Protein AF-A0A396C287-F1 (afdb_monomer)

Organism: Bacteroides fragilis (NCBI:txid817)

Secondary structure (DSSP, 8-state):
-PPP---SSPPPTTHHHHHHHHHHHHHTT-SSSSS-----GGGGT-S-----S-HHHHHHHHHHHTT--TT-EEEES-SSS-GGG--GGGT-SEEEE-PPBTTB---

Structure (mmCIF, N/CA/C/O backbone):
data_AF-A0A396C287-F1
#
_entry.id   AF-A0A396C287-F1
#
loop_
_atom_site.group_PDB
_atom_site.id
_atom_site.type_symbol
_atom_site.label_atom_id
_atom_site.label_alt_id
_atom_site.label_comp_id
_atom_site.label_asym_id
_atom_site.label_entity_id
_atom_site.label_seq_id
_atom_site.pdbx_PDB_ins_code
_atom_site.Cartn_x
_atom_site.Cartn_y
_atom_site.Cartn_z
_atom_site.occupancy
_atom_site.B_iso_or_equiv
_atom_site.auth_seq_id
_atom_site.auth_comp_id
_atom_site.auth_asym_id
_atom_site.auth_atom_id
_atom_site.pdbx_PDB_model_num
ATOM 1 N N . MET A 1 1 ? 33.128 -10.594 24.203 1.00 58.53 1 MET A N 1
ATOM 2 C CA . MET A 1 1 ? 31.935 -11.040 23.457 1.00 58.53 1 MET A CA 1
ATOM 3 C C . MET A 1 1 ? 31.840 -10.138 22.241 1.00 58.53 1 MET A C 1
ATOM 5 O O . MET A 1 1 ? 31.695 -8.938 22.433 1.00 58.53 1 MET A O 1
ATOM 9 N N . GLU A 1 2 ? 32.062 -10.651 21.032 1.00 58.12 2 GLU A N 1
ATOM 10 C CA . GLU A 1 2 ? 31.895 -9.823 19.831 1.00 58.12 2 GLU A CA 1
ATOM 11 C C . GLU A 1 2 ? 30.409 -9.526 19.618 1.00 58.12 2 GLU A C 1
ATOM 13 O O . GLU A 1 2 ? 29.581 -10.440 19.585 1.00 58.12 2 GLU A O 1
ATOM 18 N N . LEU A 1 3 ? 30.069 -8.243 19.507 1.00 73.31 3 LEU A N 1
ATOM 19 C CA . LEU A 1 3 ? 28.712 -7.794 19.222 1.00 73.31 3 LEU A CA 1
ATOM 20 C C . LEU A 1 3 ? 28.419 -8.039 17.739 1.00 73.31 3 LEU A C 1
ATOM 22 O O . LEU A 1 3 ? 29.055 -7.449 16.868 1.00 73.31 3 LEU A O 1
ATOM 26 N N . ARG A 1 4 ? 27.447 -8.907 17.441 1.00 80.00 4 ARG A N 1
ATOM 27 C CA . ARG A 1 4 ? 26.939 -9.081 16.074 1.00 80.00 4 ARG A CA 1
ATOM 28 C C . ARG A 1 4 ? 25.934 -7.974 15.771 1.00 80.00 4 ARG A C 1
ATOM 30 O O . ARG A 1 4 ? 24.952 -7.826 16.491 1.00 80.00 4 ARG A O 1
ATOM 37 N N . ASN A 1 5 ? 26.168 -7.226 14.695 1.00 84.00 5 ASN A N 1
ATOM 38 C CA . ASN A 1 5 ? 25.244 -6.203 14.214 1.00 84.00 5 ASN A CA 1
ATOM 39 C C . ASN A 1 5 ? 24.228 -6.846 13.256 1.00 84.00 5 ASN A C 1
ATOM 41 O O . ASN A 1 5 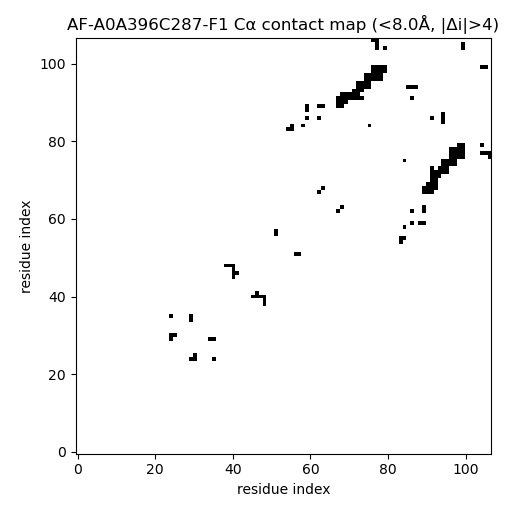? 24.535 -7.080 12.088 1.00 84.00 5 ASN A O 1
ATOM 45 N N . ILE A 1 6 ? 23.052 -7.206 13.775 1.00 84.94 6 ILE A N 1
ATOM 46 C CA . ILE A 1 6 ? 21.964 -7.811 12.997 1.00 84.94 6 ILE A CA 1
ATOM 47 C C . ILE A 1 6 ? 20.911 -6.721 12.741 1.00 84.94 6 ILE A C 1
ATOM 49 O O . ILE A 1 6 ? 20.254 -6.297 13.694 1.00 84.94 6 ILE A O 1
ATOM 53 N N . PRO A 1 7 ? 20.748 -6.236 11.495 1.00 86.94 7 PRO A N 1
ATOM 54 C CA . PRO A 1 7 ? 19.771 -5.199 11.185 1.00 86.94 7 PRO A CA 1
ATOM 55 C C . PRO A 1 7 ? 18.344 -5.757 11.210 1.00 86.94 7 PRO A C 1
ATOM 57 O O . PRO A 1 7 ? 18.112 -6.908 10.847 1.00 86.94 7 PRO A O 1
ATOM 60 N N . PHE A 1 8 ? 17.377 -4.911 11.575 1.00 89.19 8 PHE A N 1
ATOM 61 C CA . PHE A 1 8 ? 15.952 -5.263 11.567 1.00 89.19 8 PHE A CA 1
ATOM 62 C C . PHE A 1 8 ? 15.427 -5.561 10.150 1.00 89.19 8 PHE A C 1
ATOM 64 O O . PHE A 1 8 ? 14.656 -6.495 9.952 1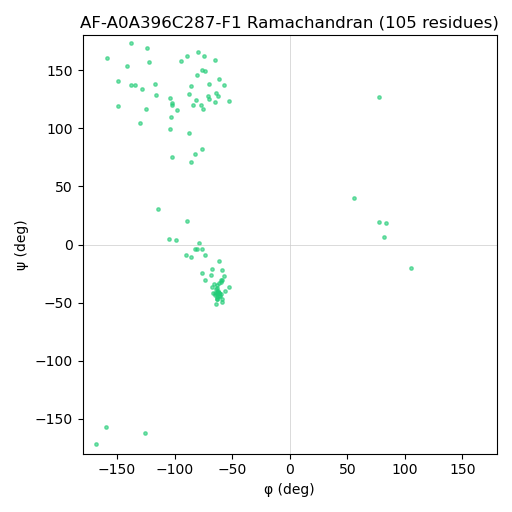.00 89.19 8 PHE A O 1
ATOM 71 N N . SER A 1 9 ? 15.889 -4.801 9.152 1.00 86.81 9 SER A N 1
ATOM 72 C CA . SER A 1 9 ? 15.584 -5.004 7.734 1.00 86.81 9 SER A CA 1
ATOM 73 C C . SER A 1 9 ? 16.875 -5.005 6.909 1.00 86.81 9 SER A C 1
ATOM 75 O O . SER A 1 9 ? 17.500 -3.970 6.680 1.00 86.81 9 SER A O 1
ATOM 77 N N . SER A 1 10 ? 17.317 -6.189 6.484 1.00 81.94 10 SER A N 1
ATOM 78 C CA . SER A 1 10 ? 18.512 -6.340 5.646 1.00 81.94 10 SER A CA 1
ATOM 79 C C . SER A 1 10 ? 18.262 -5.906 4.199 1.00 81.94 10 SER A C 1
ATOM 81 O O . SER A 1 10 ? 17.124 -5.850 3.734 1.00 81.94 10 SER A O 1
ATOM 83 N N . SER A 1 11 ? 19.340 -5.654 3.454 1.00 77.75 11 SER A N 1
ATOM 84 C CA . SER A 1 11 ? 19.258 -5.327 2.031 1.00 77.75 11 SER A CA 1
ATOM 85 C C . SER A 1 11 ? 18.629 -6.462 1.214 1.00 77.75 11 SER A C 1
ATOM 87 O O . SER A 1 11 ? 18.843 -7.650 1.465 1.00 77.75 11 SER A O 1
ATOM 89 N N . TYR A 1 12 ? 17.832 -6.084 0.216 1.00 78.19 12 TYR A N 1
ATOM 90 C CA . TYR A 1 12 ? 17.164 -7.029 -0.673 1.00 78.19 12 TYR A CA 1
ATOM 91 C C . TYR A 1 12 ? 18.176 -7.702 -1.611 1.00 78.19 12 TYR A C 1
ATOM 93 O O . TYR A 1 12 ? 18.949 -7.042 -2.307 1.00 78.19 12 TYR A O 1
ATOM 101 N N . ASN A 1 13 ? 18.162 -9.033 -1.654 1.00 81.25 13 ASN A N 1
ATOM 102 C CA . ASN A 1 13 ? 19.192 -9.852 -2.302 1.00 81.25 13 ASN A CA 1
ATOM 103 C C . ASN A 1 13 ? 19.083 -9.955 -3.838 1.00 81.25 13 ASN A C 1
ATOM 105 O O . ASN A 1 13 ? 19.902 -10.637 -4.449 1.00 81.25 13 ASN A O 1
ATOM 109 N N . ARG A 1 14 ? 18.109 -9.292 -4.482 1.00 85.94 14 ARG A N 1
ATOM 110 C CA . ARG A 1 14 ? 17.913 -9.337 -5.949 1.00 85.94 14 ARG A CA 1
ATOM 111 C C . ARG A 1 14 ? 18.139 -7.999 -6.658 1.00 85.94 14 ARG A C 1
ATOM 113 O O . ARG A 1 14 ? 17.539 -7.757 -7.703 1.00 85.94 14 ARG A O 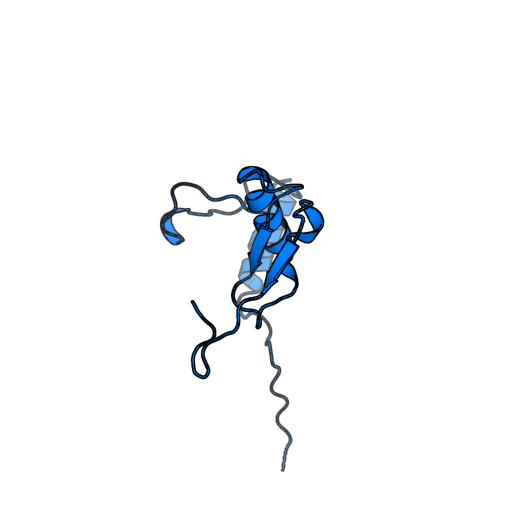1
ATOM 120 N N . MET A 1 15 ? 19.018 -7.142 -6.133 1.00 89.19 15 MET A N 1
ATOM 121 C CA . MET A 1 15 ? 19.295 -5.827 -6.737 1.00 89.19 15 MET A CA 1
ATOM 122 C C . MET A 1 15 ? 19.668 -5.878 -8.224 1.00 89.19 15 MET A C 1
ATOM 124 O O . MET A 1 15 ? 19.242 -5.007 -8.971 1.00 89.19 15 MET A O 1
ATOM 128 N N . GLY A 1 16 ? 20.410 -6.896 -8.676 1.00 91.94 16 GLY A N 1
ATOM 129 C CA . GLY A 1 16 ? 20.795 -7.009 -10.090 1.00 91.94 16 GLY A CA 1
ATOM 130 C C . GLY A 1 16 ? 19.599 -7.144 -11.041 1.00 91.94 16 GLY A C 1
ATOM 131 O O . GLY A 1 16 ? 19.557 -6.485 -12.074 1.00 91.94 16 GLY A O 1
ATOM 132 N N . ALA A 1 17 ? 18.590 -7.938 -10.666 1.00 89.69 17 ALA A N 1
ATOM 133 C CA . ALA A 1 17 ? 17.366 -8.070 -11.456 1.00 89.69 17 ALA A CA 1
ATOM 134 C C . ALA A 1 17 ? 16.564 -6.759 -11.465 1.00 89.69 17 ALA A C 1
ATOM 136 O O . ALA A 1 17 ? 16.105 -6.326 -12.516 1.00 89.69 17 ALA A O 1
ATOM 137 N N . VAL A 1 18 ? 16.467 -6.092 -10.308 1.00 88.94 18 VAL A N 1
ATOM 138 C CA . VAL A 1 18 ? 15.797 -4.788 -10.182 1.00 88.94 18 VAL A CA 1
ATOM 139 C C . VAL A 1 18 ? 16.468 -3.735 -11.070 1.00 88.94 18 VAL A C 1
ATOM 141 O O . VAL A 1 18 ? 15.783 -3.005 -11.778 1.00 88.94 18 VAL A O 1
ATOM 144 N N . ALA A 1 19 ? 17.802 -3.682 -11.085 1.00 92.44 19 ALA A N 1
ATOM 145 C CA . ALA A 1 19 ? 18.553 -2.738 -11.908 1.00 92.44 19 ALA A CA 1
ATOM 146 C C . ALA A 1 19 ? 18.321 -2.950 -13.414 1.00 92.44 19 ALA A C 1
ATOM 148 O O . ALA A 1 19 ? 18.156 -1.974 -14.144 1.00 92.44 19 ALA A O 1
ATOM 149 N N . ASN A 1 20 ? 18.261 -4.205 -13.870 1.00 92.88 20 ASN A N 1
ATOM 150 C CA . ASN A 1 20 ? 17.990 -4.520 -15.275 1.00 92.88 20 ASN A CA 1
ATOM 151 C C . ASN A 1 20 ? 16.581 -4.084 -15.703 1.00 92.88 20 ASN A C 1
ATOM 153 O O . ASN A 1 20 ? 16.428 -3.481 -16.763 1.00 92.88 20 ASN A O 1
ATOM 157 N N . GLU A 1 21 ? 15.565 -4.328 -14.872 1.00 89.06 21 GLU A N 1
ATOM 158 C CA . GLU A 1 21 ? 14.194 -3.880 -15.155 1.00 89.06 21 GLU A CA 1
ATOM 159 C C . GLU A 1 21 ? 14.092 -2.350 -15.214 1.00 89.06 21 GLU A C 1
ATOM 161 O O . GLU A 1 21 ? 13.493 -1.798 -16.138 1.00 89.06 21 GLU A O 1
ATOM 166 N N . ILE A 1 22 ? 14.749 -1.650 -14.283 1.00 90.56 22 ILE A N 1
ATOM 167 C CA . ILE A 1 22 ? 14.817 -0.182 -14.290 1.00 90.56 22 ILE A CA 1
ATOM 168 C C . ILE A 1 22 ? 15.501 0.324 -15.568 1.00 90.56 22 ILE A C 1
ATOM 170 O O . ILE A 1 22 ? 15.006 1.257 -16.200 1.00 90.56 22 ILE A O 1
ATOM 174 N N . HIS A 1 23 ? 16.617 -0.289 -15.974 1.00 92.62 23 HIS A N 1
ATOM 175 C CA . HIS A 1 23 ? 17.321 0.083 -17.201 1.00 92.62 23 HIS A CA 1
ATOM 176 C C . HIS A 1 23 ? 16.423 -0.060 -18.435 1.00 92.62 23 HIS A C 1
ATOM 178 O O . HIS A 1 23 ? 16.335 0.872 -19.235 1.00 92.62 23 HIS A O 1
ATOM 184 N N . ASN A 1 24 ? 15.714 -1.184 -18.560 1.00 90.69 24 ASN A N 1
ATOM 185 C CA . ASN A 1 24 ? 14.800 -1.433 -19.674 1.00 90.69 24 ASN A CA 1
ATOM 186 C C . ASN A 1 24 ? 13.659 -0.407 -19.722 1.00 90.69 24 ASN A C 1
ATOM 188 O O . ASN A 1 24 ? 13.342 0.098 -20.798 1.00 90.69 24 ASN A O 1
ATOM 192 N N . ALA A 1 25 ? 13.077 -0.054 -18.571 1.00 90.19 25 ALA A N 1
ATOM 193 C CA . ALA A 1 25 ? 12.026 0.960 -18.495 1.00 90.19 25 ALA A CA 1
ATOM 194 C C . ALA A 1 25 ? 12.528 2.350 -18.933 1.00 90.19 25 ALA A C 1
ATOM 196 O O . ALA A 1 25 ? 11.884 3.014 -19.749 1.00 90.19 25 ALA A O 1
ATOM 197 N N . ILE A 1 26 ? 13.711 2.761 -18.454 1.00 91.19 26 ILE A N 1
ATOM 198 C CA . ILE A 1 26 ? 14.329 4.050 -18.803 1.00 91.19 26 ILE A CA 1
ATOM 199 C C . ILE A 1 26 ? 14.668 4.105 -20.295 1.00 91.19 26 ILE A C 1
ATOM 201 O O . ILE A 1 26 ? 14.272 5.048 -20.980 1.00 91.19 26 ILE A O 1
ATOM 205 N N . MET A 1 27 ? 15.375 3.098 -20.816 1.00 93.62 27 MET A N 1
ATOM 206 C CA . MET A 1 27 ? 15.786 3.063 -22.224 1.00 93.62 27 MET A CA 1
ATOM 207 C C . MET A 1 27 ? 14.599 2.881 -23.178 1.00 93.62 27 MET A C 1
ATOM 209 O O . MET A 1 27 ? 14.658 3.336 -24.317 1.00 93.62 27 MET A O 1
ATOM 213 N N . GLY A 1 28 ? 13.510 2.267 -22.709 1.00 88.50 28 GLY A N 1
ATOM 214 C CA . GLY A 1 28 ? 12.242 2.159 -23.429 1.00 88.50 28 GLY A CA 1
ATOM 215 C C . GLY A 1 28 ? 11.401 3.442 -23.443 1.00 88.50 28 GLY A C 1
ATOM 216 O O . GLY A 1 28 ? 10.357 3.458 -24.089 1.00 88.50 28 GLY A O 1
ATOM 217 N N . GLY A 1 29 ? 11.826 4.508 -22.751 1.00 90.38 29 GLY A N 1
ATOM 218 C CA . GLY A 1 29 ? 11.132 5.801 -22.712 1.00 90.38 29 GLY A CA 1
ATOM 219 C C . GLY A 1 29 ? 9.959 5.883 -21.727 1.00 90.38 29 GLY A C 1
ATOM 220 O O . GLY A 1 29 ? 9.270 6.901 -21.687 1.00 90.38 29 GLY A O 1
ATOM 221 N N . TRP A 1 30 ? 9.738 4.855 -20.904 1.00 88.12 30 TRP A N 1
ATOM 222 C CA . TRP A 1 30 ? 8.633 4.784 -19.943 1.00 88.12 30 TRP A CA 1
ATOM 223 C C . TRP A 1 30 ? 9.121 5.094 -18.525 1.00 88.12 30 TRP A C 1
ATOM 225 O O . TRP A 1 30 ? 9.288 4.208 -17.693 1.00 88.12 30 TRP A O 1
ATOM 235 N N . ILE A 1 31 ? 9.364 6.379 -18.254 1.00 88.31 31 ILE A N 1
ATOM 236 C CA . ILE A 1 31 ? 9.826 6.863 -16.937 1.00 88.31 31 ILE A CA 1
ATOM 237 C C . ILE A 1 31 ? 8.686 7.145 -15.941 1.00 88.31 31 ILE A C 1
ATOM 239 O O . ILE A 1 31 ? 8.935 7.374 -14.759 1.00 88.31 31 ILE A O 1
ATOM 243 N N . THR A 1 32 ? 7.439 7.149 -16.412 1.00 89.12 32 THR A N 1
ATOM 244 C CA . THR A 1 32 ? 6.217 7.309 -15.607 1.00 89.12 32 THR A CA 1
ATOM 245 C C . THR A 1 32 ? 5.261 6.140 -15.882 1.00 89.12 32 THR A C 1
ATOM 247 O O . THR A 1 32 ? 5.685 5.093 -16.371 1.00 89.12 32 THR A O 1
ATOM 250 N N . THR A 1 33 ? 3.972 6.271 -15.549 1.00 87.62 33 THR A N 1
ATOM 251 C CA . THR A 1 33 ? 2.965 5.243 -15.838 1.00 87.62 33 THR A CA 1
ATOM 252 C C . THR A 1 33 ? 2.979 4.861 -17.318 1.00 87.62 33 THR A C 1
ATOM 254 O O . THR A 1 33 ? 2.809 5.706 -18.195 1.00 87.62 33 THR A O 1
ATOM 257 N N . GLY A 1 34 ? 3.160 3.574 -17.589 1.00 85.12 34 GLY A N 1
ATOM 258 C CA . GLY A 1 34 ? 3.356 3.048 -18.931 1.00 85.12 34 GLY A CA 1
ATOM 259 C C . GLY A 1 34 ? 3.245 1.532 -18.964 1.00 85.12 34 GLY A C 1
ATOM 260 O O . GLY A 1 34 ? 2.881 0.904 -17.970 1.00 85.12 34 GLY A O 1
ATOM 261 N N . ALA A 1 35 ? 3.585 0.943 -20.105 1.00 75.56 35 ALA A N 1
ATOM 262 C CA . ALA A 1 35 ? 3.667 -0.504 -20.253 1.00 75.56 35 ALA A CA 1
ATOM 263 C C . ALA A 1 35 ? 4.954 -1.022 -19.586 1.00 75.56 35 ALA A C 1
ATOM 265 O O . ALA A 1 35 ? 5.973 -1.207 -20.247 1.00 75.56 35 ALA A O 1
ATOM 266 N N . TRP A 1 36 ? 4.924 -1.207 -18.266 1.00 71.06 36 TRP A N 1
ATOM 267 C CA . TRP A 1 36 ? 6.049 -1.740 -17.498 1.00 71.06 36 TRP A CA 1
ATOM 268 C C . TRP A 1 36 ? 5.572 -2.759 -16.454 1.00 71.06 36 TRP A C 1
ATOM 270 O O . TRP A 1 36 ? 4.572 -2.547 -15.768 1.00 71.06 36 TRP A O 1
ATOM 280 N N . GLY A 1 37 ? 6.313 -3.863 -16.329 1.00 67.94 37 GLY A N 1
ATOM 281 C CA . GLY A 1 37 ? 6.039 -4.938 -15.375 1.00 67.94 37 GLY A CA 1
ATOM 282 C C . GLY A 1 37 ? 4.896 -5.874 -15.790 1.00 67.94 37 GLY A C 1
ATOM 283 O O . GLY A 1 37 ? 3.771 -5.457 -16.051 1.00 67.94 37 GLY A O 1
ATOM 284 N N . ASN A 1 38 ? 5.177 -7.178 -15.810 1.00 74.00 38 ASN A N 1
ATOM 285 C CA . ASN A 1 38 ? 4.166 -8.216 -16.015 1.00 74.00 38 ASN A CA 1
ATOM 286 C C . ASN A 1 38 ? 3.459 -8.518 -14.687 1.00 74.00 38 ASN A C 1
ATOM 288 O O . ASN A 1 38 ? 3.770 -9.499 -14.010 1.00 74.00 38 ASN A O 1
ATOM 292 N N . TRP A 1 39 ? 2.534 -7.649 -14.287 1.00 82.31 39 TRP A N 1
ATOM 293 C CA . TRP A 1 39 ? 1.719 -7.862 -13.094 1.00 82.31 39 TRP A CA 1
ATOM 294 C C . TRP A 1 39 ? 0.523 -8.752 -13.433 1.00 82.31 39 TRP A C 1
ATOM 296 O O . TRP A 1 39 ? -0.296 -8.390 -14.276 1.00 82.31 39 TRP A O 1
ATOM 306 N N . SER A 1 40 ? 0.411 -9.905 -12.771 1.00 86.31 40 SER A N 1
ATOM 307 C CA . SER A 1 40 ? -0.744 -10.793 -12.924 1.00 86.31 40 SER A CA 1
ATOM 308 C C . SER A 1 40 ? -1.699 -10.639 -11.733 1.00 86.31 40 SER A C 1
ATOM 310 O O . SER A 1 40 ? -1.287 -10.914 -10.600 1.00 86.31 40 SER A O 1
ATOM 312 N N . PRO A 1 41 ? -2.967 -10.237 -11.956 1.00 89.44 41 PRO A N 1
ATOM 313 C CA . PRO A 1 41 ? -4.010 -10.275 -10.927 1.00 89.44 41 PRO A CA 1
ATOM 314 C C . PRO A 1 41 ? -4.226 -11.681 -10.342 1.00 89.44 41 PRO A C 1
ATOM 316 O O . PRO A 1 41 ? -4.571 -11.823 -9.170 1.00 89.44 41 PRO A O 1
ATOM 319 N N . GLU A 1 42 ? -3.933 -12.729 -11.121 1.00 92.06 42 GLU A N 1
ATOM 320 C CA . GLU A 1 42 ? -4.114 -14.130 -10.720 1.00 92.06 42 GLU A CA 1
ATOM 321 C C . GLU A 1 42 ? -3.270 -14.5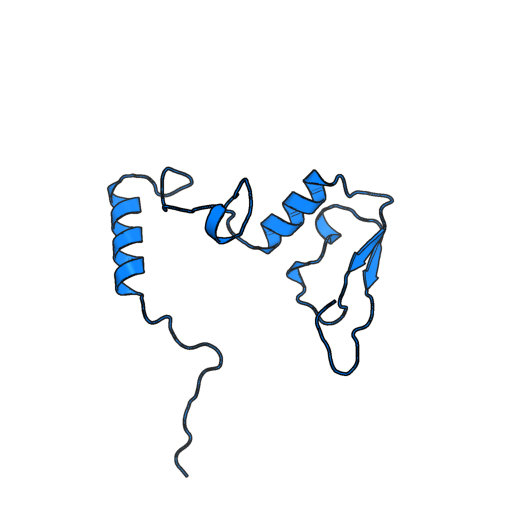03 -9.499 1.00 92.06 42 GLU A C 1
ATOM 323 O O . GLU A 1 42 ? -3.717 -15.287 -8.663 1.00 92.06 42 GLU A O 1
ATOM 328 N N . TYR A 1 43 ? -2.079 -13.905 -9.356 1.00 91.88 43 TYR A N 1
ATOM 329 C CA . TYR A 1 43 ? -1.213 -14.125 -8.194 1.00 91.88 43 TYR A CA 1
ATOM 330 C C . TYR A 1 43 ? -1.899 -13.724 -6.879 1.00 91.88 43 TYR A C 1
ATOM 332 O O . TYR A 1 43 ? -1.656 -14.332 -5.840 1.00 91.88 43 TYR A O 1
ATOM 340 N N . TRP A 1 44 ? -2.765 -12.710 -6.928 1.00 91.06 44 TRP A N 1
ATOM 341 C CA . TRP A 1 44 ? -3.510 -12.197 -5.778 1.00 91.06 44 TRP A CA 1
ATOM 342 C C . TRP A 1 44 ? -4.943 -12.727 -5.709 1.00 91.06 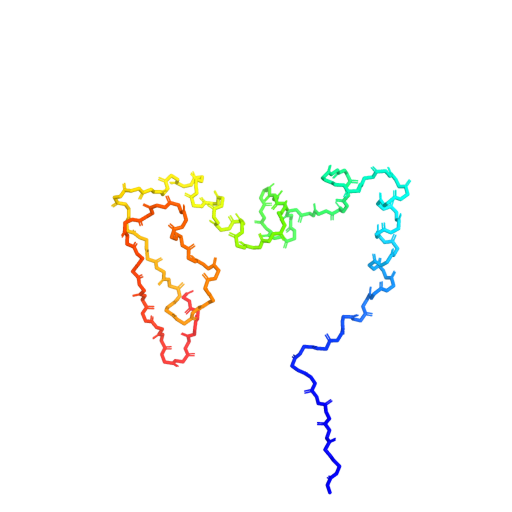44 TRP A C 1
ATOM 344 O O . TRP A 1 44 ? -5.696 -12.310 -4.832 1.00 91.06 44 TRP A O 1
ATOM 354 N N . HIS A 1 45 ? -5.322 -13.633 -6.614 1.00 95.06 45 HIS A N 1
ATOM 355 C CA . HIS A 1 45 ? -6.682 -14.152 -6.731 1.00 95.06 45 HIS A CA 1
ATOM 356 C C . HIS A 1 45 ? -7.739 -13.044 -6.922 1.00 95.06 45 HIS A C 1
ATOM 358 O O . HIS A 1 45 ? -8.824 -13.115 -6.346 1.00 95.06 45 HIS A O 1
ATOM 364 N N . THR A 1 46 ? -7.430 -12.016 -7.724 1.00 93.38 46 THR A N 1
ATOM 365 C CA . THR A 1 46 ? -8.364 -10.926 -8.059 1.00 93.38 46 THR A CA 1
ATOM 366 C C . THR A 1 46 ? -8.580 -10.795 -9.566 1.00 93.38 46 THR A C 1
ATOM 368 O O . THR A 1 46 ? -7.724 -11.169 -10.363 1.00 93.38 46 THR A O 1
ATOM 371 N N . ASP A 1 47 ? -9.712 -10.209 -9.972 1.00 94.75 47 ASP A N 1
ATOM 372 C CA . ASP A 1 47 ? -10.019 -9.972 -11.394 1.00 94.75 47 ASP A CA 1
ATOM 373 C C . ASP A 1 47 ? -9.187 -8.833 -12.000 1.00 94.75 47 ASP A C 1
ATOM 375 O O . ASP A 1 47 ? -8.918 -8.796 -13.201 1.00 94.75 47 ASP A O 1
ATOM 379 N N . LYS A 1 48 ? -8.828 -7.843 -11.174 1.00 91.56 48 LYS A N 1
ATOM 380 C CA . LYS A 1 48 ? -8.110 -6.632 -11.583 1.00 91.56 48 LYS A CA 1
ATOM 381 C C . LYS A 1 48 ? -7.093 -6.228 -10.524 1.00 91.56 48 LYS A C 1
ATOM 383 O O . LYS A 1 48 ? -7.275 -6.490 -9.334 1.00 91.56 48 LYS A O 1
ATOM 388 N N . LEU A 1 49 ? -6.048 -5.541 -10.976 1.00 91.62 49 LEU A N 1
ATOM 389 C CA . LEU A 1 49 ? -5.003 -4.965 -10.138 1.00 91.62 49 LEU A CA 1
ATOM 390 C C . LEU A 1 49 ? -4.722 -3.529 -10.593 1.00 91.62 49 LEU A C 1
ATOM 392 O O . LEU A 1 49 ? -4.629 -3.264 -11.791 1.00 91.62 49 LE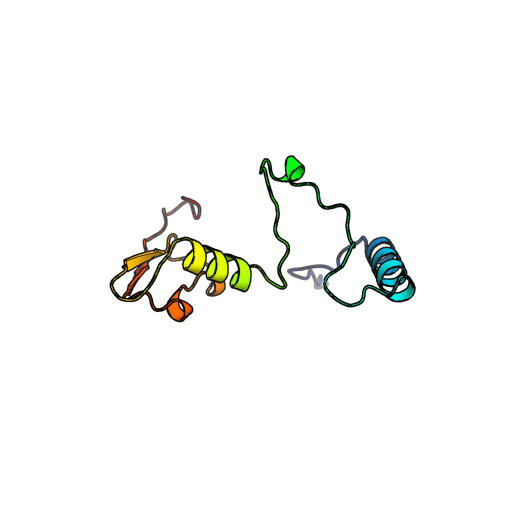U A O 1
ATOM 396 N N . VAL A 1 50 ? -4.571 -2.616 -9.633 1.00 91.19 50 VAL A N 1
ATOM 397 C CA . VAL A 1 50 ? -4.176 -1.224 -9.877 1.00 91.19 50 VAL A CA 1
ATOM 398 C C . VAL A 1 50 ? -2.936 -0.924 -9.042 1.00 91.19 50 VAL A C 1
ATOM 400 O O . VAL A 1 50 ? -2.982 -0.973 -7.815 1.00 91.19 50 VAL A O 1
ATOM 403 N N . CYS A 1 51 ? -1.820 -0.627 -9.706 1.00 91.12 51 CYS A N 1
ATOM 404 C CA . CYS A 1 51 ? -0.573 -0.260 -9.042 1.00 91.12 51 CYS A CA 1
ATOM 405 C C . CYS A 1 51 ? -0.538 1.247 -8.771 1.00 91.12 51 CYS A C 1
ATOM 407 O O . CYS A 1 51 ? -0.753 2.055 -9.674 1.00 91.12 51 CYS A O 1
ATOM 409 N N . LEU A 1 52 ? -0.237 1.613 -7.527 1.00 92.06 52 LEU A N 1
ATOM 410 C CA . LEU A 1 52 ? -0.125 2.995 -7.064 1.00 92.06 52 LEU A CA 1
ATOM 411 C C . LEU A 1 52 ? 1.248 3.226 -6.430 1.00 92.06 52 LEU A C 1
ATOM 413 O O . LEU A 1 52 ? 2.001 2.291 -6.165 1.00 92.06 52 LEU A O 1
ATOM 417 N N . ASN A 1 53 ? 1.572 4.488 -6.170 1.00 91.50 53 ASN A N 1
ATOM 418 C CA . ASN A 1 53 ? 2.847 4.899 -5.584 1.00 91.50 53 ASN A CA 1
ATOM 419 C C . ASN A 1 53 ? 3.029 4.452 -4.122 1.00 91.50 53 ASN A C 1
ATOM 421 O O . ASN A 1 53 ? 4.157 4.426 -3.634 1.00 91.50 53 ASN A O 1
ATOM 425 N N . SER A 1 54 ? 1.946 4.149 -3.400 1.00 91.56 54 SER A N 1
ATOM 426 C CA . SER A 1 54 ? 2.011 3.661 -2.022 1.00 91.56 54 SER A CA 1
ATOM 427 C C . SER A 1 54 ? 0.739 2.919 -1.605 1.00 91.56 54 SER A C 1
ATOM 429 O O . SER A 1 54 ? -0.330 3.117 -2.184 1.00 91.56 54 SER A O 1
ATOM 431 N N . ALA A 1 55 ? 0.846 2.108 -0.549 1.00 90.12 55 ALA A N 1
ATOM 432 C CA . ALA A 1 55 ? -0.308 1.462 0.074 1.00 90.12 55 ALA A CA 1
ATOM 433 C C . ALA A 1 55 ? -1.268 2.472 0.733 1.00 90.12 55 ALA A C 1
ATOM 435 O O . ALA A 1 55 ? -2.478 2.280 0.680 1.00 90.12 55 ALA A O 1
ATOM 436 N N . THR A 1 56 ? -0.751 3.571 1.295 1.00 89.19 56 THR A N 1
ATOM 437 C CA . THR A 1 56 ? -1.569 4.640 1.895 1.00 89.19 56 THR A CA 1
ATOM 438 C C . THR A 1 56 ? -2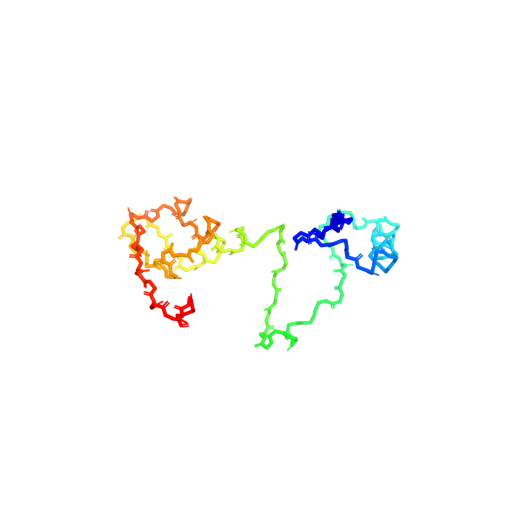.529 5.243 0.871 1.00 89.19 56 THR A C 1
ATOM 440 O O . THR A 1 56 ? -3.730 5.311 1.111 1.00 89.19 56 THR A O 1
ATOM 443 N N . THR A 1 57 ? -2.014 5.603 -0.310 1.00 89.25 57 THR A N 1
ATOM 444 C CA . THR A 1 57 ? -2.826 6.153 -1.407 1.00 89.25 57 THR A CA 1
ATOM 445 C C . THR A 1 57 ? -3.854 5.140 -1.909 1.00 89.25 57 THR A C 1
ATOM 447 O O . THR A 1 57 ? -4.969 5.519 -2.251 1.00 89.25 57 THR A O 1
ATOM 450 N N . ALA A 1 58 ? -3.518 3.845 -1.916 1.00 91.06 58 ALA A N 1
ATOM 451 C CA . ALA A 1 58 ? -4.467 2.797 -2.284 1.00 91.06 58 ALA A CA 1
ATOM 452 C C . ALA A 1 58 ? -5.658 2.724 -1.316 1.00 91.06 58 ALA A C 1
ATOM 454 O O . ALA A 1 58 ? -6.802 2.701 -1.762 1.00 91.06 58 ALA A O 1
ATOM 455 N N . ILE A 1 59 ? -5.404 2.738 -0.004 1.00 88.44 59 ILE A N 1
ATOM 456 C CA . ILE A 1 59 ? -6.455 2.707 1.029 1.00 88.44 59 ILE A CA 1
ATOM 457 C C . ILE A 1 59 ? -7.338 3.961 0.951 1.00 88.44 59 ILE A C 1
ATOM 459 O O . ILE A 1 59 ? -8.565 3.874 1.040 1.00 88.44 59 ILE A O 1
ATOM 463 N N . GLU A 1 60 ? -6.730 5.124 0.725 1.00 87.50 60 GLU A N 1
ATOM 464 C CA . GLU A 1 60 ? -7.448 6.385 0.536 1.00 87.50 60 GLU A CA 1
ATOM 465 C C . GLU A 1 60 ? -8.340 6.354 -0.716 1.00 87.50 60 GLU A C 1
ATOM 467 O O . GLU A 1 60 ? -9.528 6.667 -0.637 1.00 87.50 60 GLU A O 1
ATOM 472 N N . MET A 1 61 ? -7.818 5.893 -1.858 1.00 89.56 61 MET A N 1
ATOM 473 C CA . MET A 1 61 ? -8.607 5.742 -3.086 1.00 89.56 61 MET A CA 1
ATOM 474 C C . MET A 1 61 ? -9.767 4.761 -2.916 1.00 89.56 61 MET A C 1
ATOM 476 O O . MET A 1 61 ? -10.869 5.042 -3.383 1.00 89.56 61 MET A O 1
ATOM 480 N N . ILE A 1 62 ? -9.550 3.632 -2.235 1.00 90.38 62 ILE A N 1
ATOM 481 C CA . ILE A 1 62 ? -10.621 2.676 -1.926 1.00 90.38 62 ILE A CA 1
ATOM 482 C C . ILE A 1 62 ? -11.714 3.359 -1.101 1.00 90.38 62 ILE A C 1
ATOM 484 O O . ILE A 1 62 ? -12.892 3.190 -1.397 1.00 90.38 62 ILE A O 1
ATOM 488 N N . SER A 1 63 ? -11.339 4.181 -0.122 1.00 87.56 63 SER A N 1
ATOM 489 C CA . SER A 1 63 ? -12.294 4.909 0.718 1.00 87.56 63 SER A CA 1
ATOM 490 C C . SER A 1 63 ? -13.150 5.891 -0.094 1.00 87.56 63 SER A C 1
ATOM 492 O O . SER A 1 63 ? -14.364 5.946 0.098 1.00 87.56 63 SER A O 1
ATOM 494 N N . TYR A 1 64 ? -12.551 6.592 -1.065 1.00 88.25 64 TYR A N 1
ATOM 495 C CA . TYR A 1 64 ? -13.296 7.425 -2.017 1.00 88.25 64 TYR A CA 1
ATOM 496 C C . TYR A 1 64 ? -14.226 6.607 -2.924 1.00 88.25 64 TYR A C 1
ATOM 498 O O . TYR A 1 64 ? -15.359 7.016 -3.160 1.00 88.25 64 TYR A O 1
ATOM 506 N N . ILE A 1 65 ? -13.778 5.447 -3.417 1.00 90.38 65 ILE A N 1
ATOM 507 C CA . ILE A 1 65 ? -14.597 4.551 -4.254 1.00 90.38 65 ILE A CA 1
ATOM 508 C C . ILE A 1 65 ? -15.804 4.017 -3.472 1.00 90.38 65 ILE A C 1
ATOM 510 O O . ILE A 1 65 ? -16.890 3.892 -4.034 1.00 90.38 65 ILE A O 1
ATOM 514 N N . LEU A 1 66 ? -15.627 3.731 -2.180 1.00 89.12 66 LEU A N 1
ATOM 515 C CA . LEU A 1 66 ? -16.698 3.302 -1.278 1.00 89.12 66 LEU A CA 1
ATOM 516 C C . LEU A 1 66 ? -17.651 4.442 -0.881 1.00 89.12 66 LEU A C 1
ATOM 518 O O . LEU A 1 66 ? -18.687 4.170 -0.282 1.00 89.12 66 LEU A O 1
ATOM 522 N N . GLY A 1 67 ? -17.333 5.694 -1.225 1.00 87.38 67 GLY A N 1
ATOM 523 C CA . GLY A 1 67 ? -18.180 6.854 -0.950 1.00 87.38 67 GLY A CA 1
ATOM 524 C C . GLY A 1 67 ? -18.131 7.349 0.495 1.00 87.38 67 GLY A C 1
ATOM 525 O O . GLY A 1 67 ? -19.041 8.061 0.904 1.00 87.38 67 GLY A O 1
ATOM 526 N N . ILE A 1 68 ? -17.089 6.989 1.252 1.00 87.75 68 ILE A N 1
ATOM 527 C CA . ILE A 1 68 ? -16.912 7.425 2.643 1.00 87.75 68 ILE A CA 1
ATOM 528 C C . ILE A 1 68 ? -16.727 8.946 2.679 1.00 87.75 68 ILE A C 1
ATOM 530 O O . ILE A 1 68 ? -15.874 9.487 1.970 1.00 87.75 68 ILE A O 1
ATOM 534 N N . GLY A 1 69 ? -17.480 9.632 3.537 1.00 82.75 69 GLY A N 1
ATOM 535 C CA . GLY A 1 69 ? -17.407 11.080 3.688 1.00 82.75 69 GLY A CA 1
ATOM 536 C C . GLY A 1 69 ? -17.964 11.604 5.012 1.00 82.75 69 GLY A C 1
ATOM 537 O O . GLY A 1 69 ? -18.017 10.909 6.027 1.00 82.75 69 GLY A O 1
ATOM 538 N N . ASN A 1 70 ? -18.358 12.880 5.010 1.00 82.69 70 ASN A N 1
ATOM 539 C CA . ASN A 1 70 ? -18.919 13.526 6.197 1.00 82.69 70 ASN A CA 1
ATOM 540 C C . ASN A 1 70 ? -20.222 12.836 6.619 1.00 82.69 70 ASN A C 1
ATOM 542 O O . ASN A 1 70 ? -21.159 12.732 5.832 1.00 82.69 70 ASN A O 1
ATOM 546 N N . GLY A 1 71 ? -20.301 12.455 7.887 1.00 82.25 71 GLY A N 1
ATOM 547 C CA . GLY A 1 71 ? -21.402 11.701 8.480 1.00 82.25 71 GLY A CA 1
ATOM 548 C C . GLY A 1 71 ? -21.046 10.241 8.738 1.00 82.25 71 GLY A C 1
ATOM 549 O O . GLY A 1 71 ? -21.664 9.628 9.604 1.00 82.25 71 GLY A O 1
ATOM 550 N N . ASP A 1 72 ? -20.024 9.710 8.063 1.00 85.19 72 ASP A N 1
ATOM 551 C CA . ASP A 1 72 ? -19.661 8.305 8.192 1.00 85.19 72 ASP A CA 1
ATOM 552 C C . ASP A 1 72 ? -18.720 8.065 9.373 1.00 85.19 72 ASP A C 1
ATOM 554 O O . ASP A 1 72 ? -17.741 8.790 9.605 1.00 85.19 72 ASP A O 1
ATOM 558 N N . GLU A 1 73 ? -19.015 6.999 10.111 1.00 84.81 73 GLU A N 1
ATOM 559 C CA . GLU A 1 73 ? -18.133 6.440 11.123 1.00 84.81 73 GLU A CA 1
ATOM 560 C C . GLU A 1 73 ? -17.500 5.171 10.571 1.00 84.81 73 GLU A C 1
ATOM 562 O O . GLU A 1 73 ? -18.193 4.250 10.138 1.00 84.81 73 GLU A O 1
ATOM 567 N N . VAL A 1 74 ? -16.174 5.102 10.602 1.00 83.94 74 VAL A N 1
ATOM 568 C CA . VAL A 1 74 ? -15.459 3.928 10.104 1.00 83.94 74 VAL A CA 1
ATOM 569 C C . VAL A 1 74 ? -14.731 3.267 11.246 1.00 83.94 74 VAL A C 1
ATOM 571 O O . VAL A 1 74 ? -13.974 3.889 11.998 1.00 83.94 74 VAL A O 1
ATOM 574 N N . ILE A 1 75 ? -14.968 1.971 11.348 1.00 84.44 75 ILE A N 1
ATOM 575 C CA . ILE A 1 75 ? -14.324 1.120 12.325 1.00 84.44 75 ILE A CA 1
ATOM 576 C C . ILE A 1 75 ? -12.905 0.834 11.833 1.00 84.44 75 ILE A C 1
ATOM 578 O O . ILE A 1 75 ? -12.709 0.270 10.757 1.00 84.44 75 ILE A O 1
ATOM 582 N N . ILE A 1 76 ? -11.915 1.229 12.627 1.00 76.38 76 ILE A N 1
ATOM 583 C CA . ILE A 1 76 ? -10.517 0.872 12.404 1.00 76.38 76 ILE A CA 1
ATOM 584 C C . ILE A 1 76 ? -10.208 -0.306 13.309 1.00 76.38 76 ILE A C 1
ATOM 586 O O . ILE A 1 76 ? -10.226 -0.191 14.536 1.00 76.38 76 ILE A O 1
ATOM 590 N N . VAL A 1 77 ? -9.905 -1.439 12.690 1.00 70.50 77 VAL A N 1
ATOM 591 C CA . VAL A 1 77 ? -9.528 -2.648 13.403 1.00 70.50 77 VAL A CA 1
ATOM 592 C C . VAL A 1 77 ? -8.213 -3.166 12.811 1.00 70.50 77 VAL A C 1
ATOM 594 O O . VAL A 1 77 ? -8.100 -3.254 11.584 1.00 70.50 77 VAL A O 1
ATOM 597 N N . PRO A 1 78 ? -7.226 -3.542 13.640 1.00 73.56 78 PRO A N 1
ATOM 598 C CA . PRO A 1 78 ? -7.140 -3.310 15.086 1.00 73.56 78 PRO A CA 1
ATOM 599 C C . PRO A 1 78 ? -6.668 -1.894 15.464 1.00 73.56 78 PRO A C 1
ATOM 601 O O . PRO A 1 78 ? -6.059 -1.197 14.655 1.00 73.56 78 PRO A O 1
ATOM 604 N N . VAL A 1 79 ? -6.844 -1.500 16.733 1.00 79.88 79 VAL A N 1
ATOM 605 C CA . VAL A 1 79 ? -6.195 -0.312 17.331 1.00 79.88 79 VAL A CA 1
ATOM 606 C C . VAL A 1 79 ? -4.666 -0.399 17.258 1.00 79.88 79 VAL A C 1
ATOM 608 O O . VAL A 1 79 ? -3.982 0.614 17.112 1.00 79.88 79 VAL A O 1
ATOM 611 N N . TYR A 1 80 ? -4.123 -1.617 17.305 1.00 82.00 80 TYR A N 1
ATOM 612 C CA . TYR A 1 80 ? -2.700 -1.889 17.144 1.00 82.00 80 TYR A CA 1
ATOM 613 C C . TYR A 1 80 ? -2.332 -2.021 15.661 1.00 82.00 80 TYR A C 1
ATOM 615 O O . TYR A 1 80 ? -2.062 -3.109 15.153 1.00 82.00 80 TYR A O 1
ATOM 623 N N . THR A 1 81 ? -2.359 -0.898 14.945 1.00 84.94 81 THR A N 1
ATOM 624 C CA . THR A 1 81 ? -2.048 -0.847 13.513 1.00 84.94 81 THR A CA 1
ATOM 625 C C . THR A 1 81 ? -1.191 0.363 13.143 1.00 84.94 81 THR A C 1
ATOM 627 O O . THR A 1 81 ? -0.904 1.233 13.966 1.00 84.94 81 THR A O 1
ATOM 630 N N . TYR A 1 82 ? -0.738 0.416 11.891 1.00 84.44 82 TYR A N 1
ATOM 631 C CA . TYR A 1 82 ? 0.065 1.522 11.385 1.00 84.44 82 TYR A CA 1
ATOM 632 C C . TYR A 1 82 ? -0.806 2.729 11.002 1.00 84.44 82 TYR A C 1
ATOM 634 O O . TYR A 1 82 ? -1.902 2.5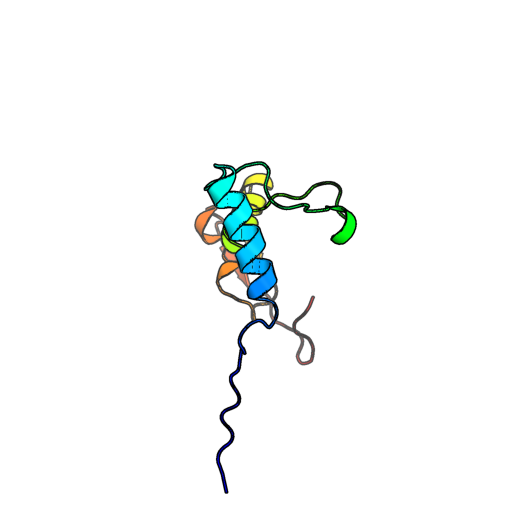84 10.462 1.00 84.44 82 TYR A O 1
ATOM 642 N N . THR A 1 83 ? -0.283 3.941 11.210 1.00 81.44 83 THR A N 1
ATOM 643 C CA . THR A 1 83 ? -1.016 5.205 10.985 1.00 81.44 83 THR A CA 1
ATOM 644 C C . THR A 1 83 ? -1.519 5.395 9.544 1.00 81.44 83 THR A C 1
ATOM 646 O O . THR A 1 83 ? -2.486 6.117 9.314 1.00 81.44 83 THR A O 1
ATOM 649 N N . ALA A 1 84 ? -0.913 4.711 8.563 1.00 75.38 84 ALA A N 1
ATOM 650 C CA . ALA A 1 84 ? -1.298 4.794 7.150 1.00 75.38 84 ALA A CA 1
ATOM 651 C C . ALA A 1 84 ? -2.738 4.341 6.844 1.00 75.38 84 ALA A C 1
ATOM 653 O O . ALA A 1 84 ? -3.231 4.621 5.759 1.00 75.38 84 ALA A O 1
ATOM 654 N N . ILE A 1 85 ? -3.412 3.658 7.775 1.00 69.25 85 ILE A N 1
ATOM 655 C CA . ILE A 1 85 ? -4.818 3.243 7.629 1.00 69.25 85 ILE A CA 1
ATOM 656 C C . ILE A 1 85 ? -5.785 4.404 7.942 1.00 69.25 85 ILE A C 1
ATOM 658 O O . ILE A 1 85 ? -6.998 4.273 7.799 1.00 69.25 85 ILE A O 1
ATOM 662 N N . THR A 1 86 ? -5.283 5.571 8.364 1.00 66.88 86 THR A N 1
ATOM 663 C CA . THR A 1 86 ? -6.154 6.690 8.720 1.00 66.88 86 THR A CA 1
ATOM 664 C C . THR A 1 86 ? -6.942 7.214 7.519 1.00 66.88 86 THR A C 1
ATOM 666 O O . THR A 1 86 ? -6.408 7.705 6.529 1.00 66.88 86 THR A O 1
ATOM 669 N N . ILE A 1 87 ? -8.258 7.195 7.663 1.00 67.75 87 ILE A N 1
ATOM 670 C CA . ILE A 1 87 ? -9.214 7.765 6.710 1.00 67.75 87 ILE A CA 1
ATOM 671 C C . ILE A 1 87 ? -9.529 9.237 7.013 1.00 67.75 87 ILE A C 1
ATOM 673 O O . ILE A 1 87 ? -10.566 9.770 6.629 1.00 67.75 87 ILE A O 1
ATOM 677 N N . LYS A 1 88 ? -8.663 9.921 7.769 1.00 71.12 88 LYS A N 1
ATOM 678 C CA . LYS A 1 88 ? -8.901 11.319 8.157 1.00 71.12 88 LYS A CA 1
ATOM 679 C C . LYS A 1 88 ? -9.036 12.216 6.923 1.00 71.12 88 LYS A C 1
ATOM 681 O O . LYS A 1 88 ? -9.753 13.210 6.956 1.00 71.12 88 LYS A O 1
ATOM 686 N N . TYR A 1 89 ? -8.352 11.844 5.847 1.00 73.50 89 TYR A N 1
ATOM 687 C CA . TYR A 1 89 ? -8.267 12.608 4.609 1.00 73.50 89 TYR A CA 1
ATOM 688 C C . TYR A 1 89 ? -9.527 12.513 3.737 1.00 73.50 89 TYR A C 1
ATOM 690 O O . TYR A 1 89 ? -9.826 13.464 3.022 1.00 73.50 89 TYR A O 1
ATOM 698 N N . VAL A 1 90 ? -10.328 11.446 3.867 1.00 75.06 90 VAL A N 1
ATOM 699 C CA . VAL A 1 90 ? -11.604 11.308 3.133 1.00 75.06 90 VAL A CA 1
ATOM 700 C C . VAL A 1 90 ? -12.778 12.049 3.785 1.00 75.06 90 VAL A C 1
ATOM 702 O O . VAL A 1 90 ? -13.854 12.126 3.204 1.00 75.06 90 VAL A O 1
ATOM 705 N N . GLY A 1 91 ? -12.582 12.659 4.960 1.00 71.88 91 GLY A N 1
ATOM 706 C CA . GLY A 1 91 ? -13.618 13.461 5.622 1.00 71.88 91 GLY A CA 1
ATOM 707 C C . GLY A 1 91 ? -14.622 12.654 6.447 1.00 71.88 91 GLY A C 1
ATOM 708 O O . GLY A 1 91 ? -15.683 13.174 6.773 1.00 71.88 91 GLY A O 1
ATOM 709 N N . ALA A 1 92 ? -14.295 11.410 6.811 1.00 78.88 92 ALA A N 1
ATOM 710 C CA . ALA A 1 92 ? -15.090 10.641 7.766 1.00 78.88 92 ALA A CA 1
ATOM 711 C C . ALA A 1 92 ? -15.225 11.388 9.100 1.00 78.88 92 ALA A C 1
ATOM 713 O O . ALA A 1 92 ? -14.248 11.935 9.625 1.00 78.88 92 ALA A O 1
ATOM 714 N N . THR A 1 93 ? -16.428 11.386 9.673 1.00 76.62 93 THR A N 1
ATOM 715 C CA . THR A 1 93 ? -16.724 12.112 10.915 1.00 76.62 93 THR A CA 1
ATOM 716 C C . THR A 1 93 ? -15.991 11.515 12.105 1.00 76.62 93 THR A C 1
ATOM 718 O O . THR A 1 93 ? -15.536 12.254 12.983 1.00 76.62 93 THR A O 1
ATOM 721 N N . ARG A 1 94 ? -15.848 10.186 12.144 1.00 78.06 94 ARG A N 1
ATOM 722 C CA . ARG A 1 94 ? -15.195 9.504 13.260 1.00 78.06 94 ARG A CA 1
ATOM 723 C C . ARG A 1 94 ? -14.481 8.232 12.820 1.00 78.06 94 ARG A C 1
ATOM 725 O O . ARG A 1 94 ? -14.982 7.456 12.015 1.00 78.06 94 ARG A O 1
ATOM 732 N N . GLN A 1 95 ? -13.311 8.014 13.412 1.00 79.75 95 GLN A N 1
ATOM 733 C CA . GLN A 1 95 ? -12.589 6.746 13.366 1.00 79.75 95 GLN A CA 1
ATOM 734 C C . GLN A 1 95 ? -12.814 6.038 14.697 1.00 79.75 95 GLN A C 1
ATOM 736 O O . GLN A 1 95 ? -12.524 6.612 15.750 1.00 79.75 95 GLN A O 1
ATOM 741 N N . ILE A 1 96 ? -13.362 4.827 14.658 1.00 86.06 96 ILE A N 1
ATOM 742 C CA . ILE A 1 96 ? -13.680 4.042 15.853 1.00 86.06 96 ILE A CA 1
ATOM 743 C C . ILE A 1 96 ? -12.622 2.944 15.992 1.00 86.06 96 ILE A C 1
ATOM 745 O O . ILE A 1 96 ? -12.711 1.944 15.280 1.00 86.06 96 ILE A O 1
ATOM 749 N N . PRO A 1 97 ? -11.605 3.117 16.856 1.00 84.75 97 PRO A N 1
ATOM 750 C CA . PRO A 1 97 ? -10.631 2.066 17.112 1.00 84.75 97 PRO A CA 1
ATOM 751 C C . PRO A 1 97 ? -11.280 0.924 17.900 1.00 84.75 97 PRO A C 1
ATOM 753 O O . PRO A 1 97 ? -12.022 1.169 18.853 1.00 84.75 97 PRO A O 1
ATOM 756 N N . VAL A 1 98 ? -10.968 -0.314 17.524 1.00 87.12 98 VAL A N 1
ATOM 757 C CA . VAL A 1 98 ? -11.396 -1.526 18.239 1.00 87.12 98 VAL A CA 1
ATOM 758 C C . VAL A 1 98 ? -10.174 -2.268 18.761 1.00 87.12 98 VAL A C 1
ATOM 760 O O . VAL A 1 98 ? -9.157 -2.365 18.071 1.00 87.12 98 VAL A O 1
ATOM 763 N N . ASP A 1 99 ? -10.276 -2.756 19.995 1.00 88.31 99 ASP A N 1
ATOM 764 C CA . ASP A 1 99 ? -9.186 -3.447 20.676 1.00 88.31 99 ASP A CA 1
ATOM 765 C C . ASP A 1 99 ? -8.807 -4.776 19.998 1.00 88.31 99 ASP A C 1
ATOM 767 O O . ASP A 1 99 ? -9.588 -5.356 19.238 1.00 88.31 99 ASP A O 1
ATOM 771 N N . VAL A 1 100 ? -7.589 -5.242 20.263 1.00 86.75 100 VAL A N 1
ATOM 772 C CA . VAL A 1 100 ? -7.084 -6.545 19.807 1.00 86.75 100 VAL A CA 1
ATOM 773 C C . VAL A 1 100 ? -7.396 -7.647 20.809 1.00 86.75 100 VAL A C 1
ATOM 775 O O . VAL A 1 100 ? -7.664 -7.392 21.979 1.00 86.75 100 VAL A O 1
ATOM 778 N N . GLN A 1 101 ? -7.317 -8.896 20.356 1.00 86.88 101 GLN A N 1
ATOM 779 C CA . GLN A 1 101 ? -7.277 -10.037 21.267 1.00 86.88 101 GLN A CA 1
ATOM 780 C C . GLN A 1 101 ? -5.877 -10.152 21.888 1.00 86.88 101 GLN A C 1
ATOM 782 O O . GLN A 1 101 ? -4.887 -9.810 21.242 1.00 86.88 101 GLN A O 1
ATOM 787 N N . GLU A 1 102 ? -5.786 -10.674 23.115 1.00 85.75 102 GLU A N 1
ATOM 788 C CA . GLU A 1 102 ? -4.518 -10.770 23.862 1.00 85.75 102 GLU A CA 1
ATOM 789 C C . GLU A 1 102 ? -3.426 -11.539 23.096 1.00 85.75 102 GLU A C 1
ATOM 791 O O . GLU A 1 102 ? -2.275 -11.105 23.056 1.00 85.75 102 GLU A O 1
ATOM 796 N N . ASP A 1 103 ? -3.801 -12.627 22.418 1.00 87.81 103 ASP A N 1
ATOM 797 C CA . ASP A 1 103 ? -2.871 -13.512 21.704 1.00 87.81 103 ASP A CA 1
ATOM 798 C C . ASP A 1 103 ? -2.912 -13.346 20.174 1.00 87.81 103 ASP A C 1
ATOM 800 O O . ASP A 1 103 ? -2.272 -14.107 19.437 1.00 87.81 103 ASP A O 1
ATOM 804 N N . TYR A 1 104 ? -3.685 -12.382 19.655 1.00 78.38 104 TYR A N 1
ATOM 805 C CA . TYR A 1 104 ? -3.930 -12.285 18.218 1.00 78.38 104 TYR A CA 1
ATOM 806 C C . TYR A 1 104 ? -4.151 -10.849 17.729 1.00 78.38 104 TYR A C 1
ATOM 808 O O . TYR A 1 104 ? -5.104 -10.167 18.094 1.00 78.38 104 TYR A O 1
ATOM 816 N N . PHE A 1 105 ? -3.266 -10.413 16.827 1.00 72.69 105 PHE A N 1
ATOM 817 C CA . PHE A 1 105 ? -3.305 -9.079 16.212 1.00 72.69 105 PHE A CA 1
ATOM 818 C C . PHE A 1 105 ? -4.120 -9.012 14.915 1.00 72.69 105 PHE A C 1
ATOM 820 O O . PHE A 1 105 ? -4.304 -7.927 14.368 1.00 72.69 105 PHE A O 1
ATOM 827 N N . LYS A 1 106 ? -4.547 -10.155 14.368 1.00 60.19 106 LYS A N 1
ATOM 828 C CA . LYS A 1 106 ? -5.402 -10.190 13.176 1.00 60.19 106 LYS A CA 1
ATOM 829 C C . LYS A 1 106 ? -6.865 -10.279 13.608 1.00 60.19 106 LYS A C 1
ATOM 831 O O . LYS A 1 106 ? -7.163 -10.704 14.719 1.00 60.19 106 LYS A O 1
ATOM 836 N N . ILE A 1 107 ? -7.754 -9.876 12.714 1.00 54.84 107 ILE A N 1
ATOM 837 C CA . ILE A 1 107 ? -9.202 -10.078 12.833 1.00 54.84 107 ILE A CA 1
ATOM 838 C C . ILE A 1 107 ? -9.571 -11.184 11.864 1.00 54.84 107 ILE A C 1
ATOM 840 O O . ILE A 1 107 ? -8.980 -11.176 10.756 1.00 54.84 107 ILE A O 1
#

Radius of gyration: 19.82 Å; Cα contacts (8 Å, |Δi|>4): 85; chains: 1; bounding box: 53×28×47 Å

Mean predicted aligned error: 7.63 Å

Sequence (107 aa):
MELRNIPFSSSYNRMGAVANEIHNAIMGGWITTGAWGNWSPEYWHTDKLVCLNSATTAIEMISYILGIGNGDEVIIVPVYTYTAITIKYVGATRQIPVDVQEDYFKI

pLDDT: mean 83.75, std 8.54, range [54.84, 95.06]

InterPro domains:
  IPR000653 DegT/DnrJ/EryC1/StrS aminotransferase [PF01041] (41-107)
  IPR015421 Pyridoxal phosphate-dependent transferase, major domain [G3DSA:3.40.640.10] (2-107)
  IPR015424 Pyridoxal phosphate-dependent transferase [SSF53383] (5-103)

Solvent-accessible surface area (backbone atoms only — not comparable to full-atom values): 7156 Å² total; per-residue (Å²): 132,88,83,80,89,78,68,96,76,70,84,74,91,56,55,71,62,54,52,52,54,51,50,52,33,54,77,69,70,45,82,61,97,60,100,70,81,94,80,60,31,68,83,74,74,40,97,69,78,83,91,68,99,44,71,46,59,49,56,50,50,50,40,56,74,73,62,54,24,77,82,35,72,45,78,40,77,40,57,86,60,68,78,64,74,64,55,71,84,56,41,40,66,39,78,44,71,34,82,65,54,97,92,38,81,72,133

Foldseek 3Di:
DDDDDDDPDDDDPPVVVVVVQVVCCVVVVNPDDDPGD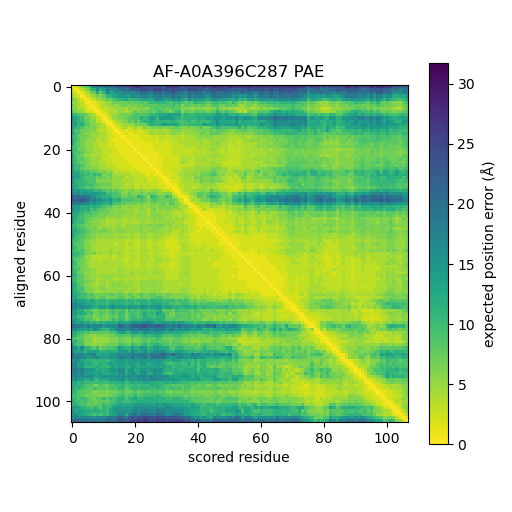PDDVVVVPDPDDDDDPDPLVVLQVVCVVVVAAAPAEAEDPAPPDDPSNDNVVRHHPYYHHDYDDPVDRDD